Protein AF-A0A7X7QTK2-F1 (afdb_monomer_lite)

Sequence (124 aa):
MRRYYLALSYVLIGVVALTVMVDYSGKPTSRRFYSFQPSQARTDPESCLAVGEKLALTSSGNYGLQLVPGISDAFSERIIESRHQIRKEALQLEPHSRHHALEVVHGIGPKKSLQLFESIDPAR

Foldseek 3Di:
DDDPPPPPDPPPPDCPDDDDPDPPPDDPPPPPPPPPPPPPPLCDLVNCVVVQHADELVSDDLVSLCVQPPQDSVNSVLSNVCLVQLQVVLVVDDVVCSLVSSVVRPPCDPVNSVSNVSRHDSND

Structure (mmCIF, N/CA/C/O backbone):
data_AF-A0A7X7QTK2-F1
#
_entry.id   AF-A0A7X7QTK2-F1
#
loop_
_atom_site.group_PDB
_atom_site.id
_atom_site.type_symbol
_atom_site.label_atom_id
_atom_site.label_alt_id
_atom_site.label_comp_id
_atom_site.label_asym_id
_atom_site.label_entity_id
_atom_site.label_seq_id
_atom_site.pdbx_PDB_ins_code
_atom_site.Cartn_x
_atom_site.Cartn_y
_atom_site.Cartn_z
_atom_site.occupancy
_atom_site.B_iso_or_equiv
_atom_site.auth_seq_id
_atom_site.auth_comp_id
_atom_site.auth_asym_id
_atom_site.auth_atom_id
_atom_site.pdbx_PDB_model_num
ATOM 1 N N . MET A 1 1 ? -1.615 83.342 -33.152 1.00 43.69 1 MET A N 1
ATOM 2 C CA . MET A 1 1 ? -1.907 82.740 -34.472 1.00 43.69 1 MET A CA 1
ATOM 3 C C . MET A 1 1 ? -1.332 81.330 -34.512 1.00 43.69 1 MET A C 1
ATOM 5 O O . MET A 1 1 ? -0.128 81.195 -34.407 1.00 43.69 1 MET A O 1
ATOM 9 N N . ARG A 1 2 ? -2.216 80.331 -34.655 1.00 44.78 2 ARG A N 1
ATOM 10 C CA . ARG A 1 2 ? -1.999 78.988 -35.238 1.00 44.78 2 ARG A CA 1
ATOM 11 C C . ARG A 1 2 ? -0.885 78.113 -34.628 1.00 44.78 2 ARG A C 1
ATOM 13 O O . ARG A 1 2 ? 0.288 78.285 -34.897 1.00 44.78 2 ARG A O 1
ATOM 20 N N . ARG A 1 3 ? -1.257 77.181 -33.744 1.00 50.16 3 ARG A N 1
ATOM 21 C CA . ARG A 1 3 ? -1.657 75.798 -34.103 1.00 50.16 3 ARG A CA 1
ATOM 22 C C . ARG A 1 3 ? -0.474 74.959 -34.612 1.00 50.16 3 ARG A C 1
ATOM 24 O O . ARG A 1 3 ? -0.405 74.653 -35.792 1.00 50.16 3 ARG A O 1
ATOM 31 N N . TYR A 1 4 ? 0.367 74.498 -33.690 1.00 47.22 4 TYR A N 1
ATOM 32 C CA . TYR A 1 4 ? 1.185 73.296 -33.888 1.00 47.22 4 TYR A CA 1
ATOM 33 C C . TYR A 1 4 ? 0.672 72.178 -32.967 1.00 47.22 4 TYR A C 1
ATOM 35 O O . TYR A 1 4 ? 1.393 71.593 -32.171 1.00 47.22 4 TYR A O 1
ATOM 43 N N . TYR A 1 5 ? -0.631 71.898 -33.087 1.00 52.00 5 TYR A N 1
ATOM 44 C CA . TYR A 1 5 ? -1.326 70.722 -32.543 1.00 52.00 5 TYR A CA 1
ATOM 45 C C . TYR A 1 5 ? -1.060 69.477 -33.413 1.00 52.00 5 TYR A C 1
ATOM 47 O O . TYR A 1 5 ? -1.981 68.765 -33.793 1.00 52.00 5 TYR A O 1
ATOM 55 N N . LEU A 1 6 ? 0.192 69.238 -33.800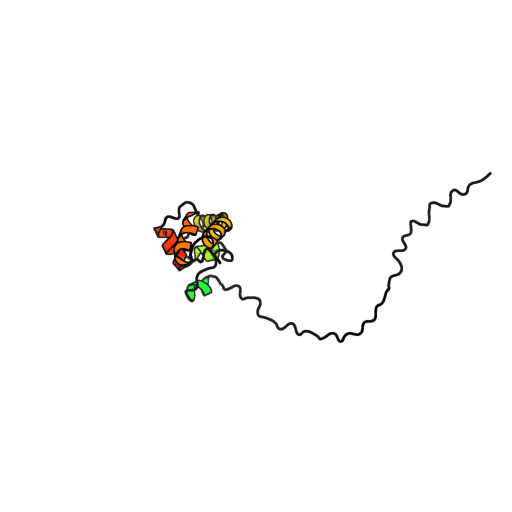 1.00 50.81 6 LEU A N 1
ATOM 56 C CA . LEU A 1 6 ? 0.565 68.119 -34.678 1.00 50.81 6 LEU A CA 1
ATOM 57 C C . LEU A 1 6 ? 1.816 67.379 -34.182 1.00 50.81 6 LEU A C 1
ATOM 59 O O . LEU A 1 6 ? 2.479 66.695 -34.947 1.00 50.81 6 LEU A O 1
ATOM 63 N N . ALA A 1 7 ? 2.141 67.499 -32.893 1.00 47.41 7 ALA A N 1
ATOM 64 C CA . ALA A 1 7 ? 3.260 66.779 -32.279 1.00 47.41 7 ALA A CA 1
ATOM 65 C C . ALA A 1 7 ? 2.846 65.469 -31.576 1.00 47.41 7 ALA A C 1
ATOM 67 O O . ALA A 1 7 ? 3.700 64.781 -31.030 1.00 47.41 7 ALA A O 1
ATOM 68 N N . LEU A 1 8 ? 1.555 65.111 -31.565 1.00 47.97 8 LEU A N 1
ATOM 69 C CA . LEU A 1 8 ? 1.041 64.017 -30.725 1.00 47.97 8 LEU A CA 1
ATOM 70 C C . LEU A 1 8 ? 0.550 62.772 -31.474 1.00 47.97 8 LEU A C 1
ATOM 72 O O . LEU A 1 8 ? 0.164 61.807 -30.825 1.00 47.97 8 LEU A O 1
ATOM 76 N N . SER A 1 9 ? 0.574 62.740 -32.808 1.00 47.75 9 SER A N 1
ATOM 77 C CA . SER A 1 9 ? -0.092 61.662 -33.557 1.00 47.75 9 SER A CA 1
ATOM 78 C C . SER A 1 9 ? 0.820 60.651 -34.262 1.00 47.75 9 SER A C 1
ATOM 80 O O . SER A 1 9 ? 0.287 59.750 -34.895 1.00 47.75 9 SER A O 1
ATOM 82 N N . TYR A 1 10 ? 2.156 60.734 -34.162 1.00 47.84 10 TYR A N 1
ATOM 83 C CA . TYR A 1 10 ? 3.028 59.887 -35.006 1.00 47.84 10 TYR A CA 1
ATOM 84 C C . TYR A 1 10 ? 4.210 59.172 -34.342 1.00 47.84 10 TYR A C 1
ATOM 86 O O . TYR A 1 10 ? 4.916 58.448 -35.033 1.00 47.84 10 TYR A O 1
ATOM 94 N N . VAL A 1 11 ? 4.421 59.274 -33.027 1.00 45.25 11 VAL A N 1
ATOM 95 C CA . VAL A 1 11 ? 5.508 58.509 -32.356 1.00 45.25 11 VAL A CA 1
ATOM 96 C C . VAL A 1 11 ? 4.970 57.286 -31.592 1.00 45.25 11 VAL A C 1
ATOM 98 O O . VAL A 1 11 ? 5.707 56.556 -30.944 1.00 45.25 11 VAL A O 1
ATOM 101 N N . LEU A 1 12 ? 3.666 57.018 -31.722 1.00 44.88 12 LEU A N 1
ATOM 102 C CA . LEU A 1 12 ? 2.987 55.801 -31.253 1.00 44.88 12 LEU A CA 1
ATOM 103 C C . LEU A 1 12 ? 2.891 54.708 -32.335 1.00 44.88 12 LEU A C 1
ATOM 105 O O . LEU A 1 12 ? 2.206 53.707 -32.155 1.00 44.88 12 LEU A O 1
ATOM 109 N N . ILE A 1 13 ? 3.608 54.886 -33.445 1.00 47.06 13 ILE A N 1
ATOM 110 C CA . ILE A 1 13 ? 4.025 53.808 -34.342 1.00 47.06 13 ILE A CA 1
ATOM 111 C C . ILE A 1 13 ? 5.460 53.514 -33.892 1.00 47.06 13 ILE A C 1
ATOM 113 O O . ILE A 1 13 ? 6.426 54.076 -34.387 1.00 47.06 13 ILE A O 1
ATOM 117 N N . GLY A 1 14 ? 5.640 52.787 -32.794 1.00 43.19 14 GLY A N 1
ATOM 118 C CA . GLY A 1 14 ? 5.542 51.342 -32.931 1.00 43.19 14 GLY A CA 1
ATOM 119 C C . GLY A 1 14 ? 6.637 50.843 -33.874 1.00 43.19 14 GLY A C 1
ATOM 120 O O . GLY A 1 14 ? 6.363 50.032 -34.753 1.00 43.19 14 GLY A O 1
ATOM 121 N N . VAL A 1 15 ? 7.862 51.365 -33.716 1.00 45.03 15 VAL A N 1
ATOM 122 C CA . VAL A 1 15 ? 9.115 50.796 -34.230 1.00 45.03 15 VAL A CA 1
ATOM 123 C C . VAL A 1 15 ? 9.331 49.455 -33.515 1.00 45.03 15 VAL A C 1
ATOM 125 O O . VAL A 1 15 ? 10.171 49.280 -32.646 1.00 45.03 15 VAL A O 1
ATOM 128 N N . VAL A 1 16 ? 8.457 48.519 -33.873 1.00 47.25 16 VAL A N 1
ATOM 129 C CA . VAL A 1 16 ? 8.545 47.061 -33.750 1.00 47.25 16 VAL A CA 1
ATOM 130 C C . VAL A 1 16 ? 9.282 46.516 -34.992 1.00 47.25 16 VAL A C 1
ATOM 132 O O . VAL A 1 16 ? 9.304 45.323 -35.269 1.00 47.25 16 VAL A O 1
ATOM 135 N N . ALA A 1 17 ? 9.905 47.407 -35.765 1.00 46.78 17 ALA A N 1
ATOM 136 C CA . ALA A 1 17 ? 10.696 47.103 -36.939 1.00 46.78 17 ALA A CA 1
ATOM 137 C C . ALA A 1 17 ? 12.180 47.335 -36.626 1.00 46.78 17 ALA A C 1
ATOM 139 O O . ALA A 1 17 ? 12.545 48.394 -36.124 1.00 46.78 17 ALA A O 1
ATOM 140 N N . LEU A 1 18 ? 12.992 46.346 -36.996 1.00 44.81 18 LEU A N 1
ATOM 141 C CA . LEU A 1 18 ? 14.422 46.125 -36.760 1.00 44.81 18 LEU A CA 1
ATOM 142 C C . LEU A 1 18 ? 14.702 45.469 -35.406 1.00 44.81 18 LEU A C 1
ATOM 144 O O . LEU A 1 18 ? 15.081 46.115 -34.441 1.00 44.81 18 LEU A O 1
ATOM 148 N N . THR A 1 19 ? 14.471 44.167 -35.236 1.00 45.75 19 THR A N 1
ATOM 149 C CA . THR A 1 19 ? 14.892 43.064 -36.120 1.00 45.75 19 THR A CA 1
ATOM 150 C C . THR A 1 19 ? 16.396 43.118 -36.419 1.00 45.75 19 THR A C 1
ATOM 152 O O . THR A 1 19 ? 16.883 44.039 -37.065 1.00 45.75 19 THR A O 1
ATOM 155 N N . VAL A 1 20 ? 17.075 42.026 -36.049 1.00 44.56 20 VAL A N 1
ATOM 156 C CA . VAL A 1 20 ? 18.371 41.572 -36.584 1.00 44.56 20 VAL A CA 1
ATOM 157 C C . VAL A 1 20 ? 19.630 42.180 -35.936 1.00 44.56 20 VAL A C 1
ATOM 159 O O . VAL A 1 20 ? 20.451 42.800 -36.601 1.00 44.56 20 VAL A O 1
ATOM 162 N N . MET A 1 21 ? 19.879 41.869 -34.657 1.00 37.75 21 MET A N 1
ATOM 163 C CA . MET A 1 21 ? 21.253 41.517 -34.263 1.00 37.75 21 MET A CA 1
ATOM 164 C C . MET A 1 21 ? 21.460 40.040 -34.604 1.00 37.75 21 MET A C 1
ATOM 166 O O . MET A 1 21 ? 21.058 39.139 -33.871 1.00 37.75 21 MET A O 1
ATOM 170 N N . VAL A 1 22 ? 22.017 39.814 -35.790 1.00 46.00 22 VAL A N 1
ATOM 171 C CA . VAL A 1 22 ? 22.568 38.530 -36.216 1.00 46.00 22 VAL A CA 1
ATOM 172 C C . VAL A 1 22 ? 23.952 38.413 -35.596 1.00 46.00 22 VAL A C 1
ATOM 174 O O . VAL A 1 22 ? 24.895 39.064 -36.037 1.00 46.00 22 VAL A O 1
ATOM 177 N N . ASP A 1 23 ? 24.054 37.587 -34.561 1.00 38.62 23 ASP A N 1
ATOM 178 C CA . ASP A 1 23 ? 25.330 37.094 -34.058 1.00 38.62 23 ASP A CA 1
ATOM 179 C C . ASP A 1 23 ? 25.601 35.746 -34.744 1.00 38.62 23 ASP A C 1
ATOM 181 O O . ASP A 1 23 ? 25.033 34.704 -34.406 1.00 38.62 23 ASP A O 1
ATOM 185 N N . TYR A 1 24 ? 26.402 35.795 -35.811 1.00 48.56 24 TYR A N 1
ATOM 186 C CA . TYR A 1 24 ? 26.855 34.637 -36.583 1.00 48.56 24 TYR A CA 1
ATOM 187 C C . TYR A 1 24 ? 27.948 33.901 -35.789 1.00 48.56 24 TYR A C 1
ATOM 189 O O . TYR A 1 24 ? 29.123 33.904 -36.149 1.00 48.56 24 TYR A O 1
ATOM 197 N N . SER A 1 25 ? 27.579 33.248 -34.685 1.00 37.50 25 SER A N 1
ATOM 198 C CA . SER A 1 25 ? 28.492 32.330 -34.000 1.00 37.50 25 SER A CA 1
ATOM 199 C C . SER A 1 25 ? 28.366 30.944 -34.626 1.00 37.50 25 SER A C 1
ATOM 201 O O . SER A 1 25 ? 27.542 30.116 -34.233 1.00 37.50 25 SER A O 1
ATOM 203 N N . GLY A 1 26 ? 29.181 30.714 -35.656 1.00 47.66 26 GLY A N 1
ATOM 204 C CA . GLY A 1 26 ? 29.366 29.415 -36.283 1.00 47.66 26 GLY A CA 1
ATOM 205 C C . GLY A 1 26 ? 29.849 28.377 -35.273 1.00 47.66 26 GLY A C 1
ATOM 206 O O . GLY A 1 26 ? 31.042 28.255 -35.005 1.00 47.66 26 GLY A O 1
ATOM 207 N N . LYS A 1 27 ? 28.918 27.587 -34.739 1.00 43.44 27 LYS A N 1
ATOM 208 C CA . LYS A 1 27 ? 29.225 26.329 -34.060 1.00 43.44 27 LYS A CA 1
ATOM 209 C C . LYS A 1 27 ? 28.584 25.198 -34.854 1.00 43.44 27 LYS A C 1
ATOM 211 O O . LYS A 1 27 ? 27.391 25.288 -35.149 1.00 43.44 27 LYS A O 1
ATOM 216 N N . PRO A 1 28 ? 29.340 24.144 -35.215 1.00 44.47 28 PRO A N 1
ATOM 217 C CA . PRO A 1 28 ? 28.764 22.994 -35.882 1.00 44.47 28 PRO A CA 1
ATOM 218 C C . PRO A 1 28 ? 27.682 22.434 -34.967 1.00 44.47 28 PRO A C 1
ATOM 220 O O . PRO A 1 28 ? 27.941 22.033 -33.830 1.00 44.47 28 PRO A O 1
ATOM 223 N N . THR A 1 29 ? 26.447 22.469 -35.456 1.00 48.62 29 THR A N 1
ATOM 224 C CA . THR A 1 29 ? 25.313 21.811 -34.831 1.00 48.62 29 THR A CA 1
ATOM 225 C C . THR A 1 29 ? 25.606 20.321 -34.900 1.00 48.62 29 THR A C 1
ATOM 227 O O . THR A 1 29 ? 25.263 19.647 -35.869 1.00 48.62 29 THR A O 1
ATOM 230 N N . SER A 1 30 ? 26.305 19.805 -33.887 1.00 45.12 30 SER A N 1
ATOM 231 C CA . SER A 1 30 ? 26.305 18.385 -33.578 1.00 45.12 30 SER A CA 1
ATOM 232 C C . SER A 1 30 ? 24.838 18.007 -33.479 1.00 45.12 30 SER A C 1
ATOM 234 O O . SER A 1 30 ? 24.171 18.338 -32.497 1.00 45.12 30 SER A O 1
ATOM 236 N N . ARG A 1 31 ? 24.320 17.373 -34.537 1.00 47.50 31 ARG A N 1
ATOM 237 C CA . ARG A 1 31 ? 23.109 16.570 -34.475 1.00 47.50 31 ARG A CA 1
ATOM 238 C C . ARG A 1 31 ? 23.387 15.556 -33.377 1.00 47.50 31 ARG A C 1
ATOM 240 O O . ARG A 1 31 ? 23.965 14.502 -33.623 1.00 47.50 31 ARG A O 1
ATOM 247 N N . ARG A 1 32 ? 23.022 15.906 -32.142 1.00 49.44 32 ARG A N 1
ATOM 248 C CA . ARG A 1 32 ? 22.726 14.914 -31.127 1.00 49.44 32 ARG A CA 1
ATOM 249 C C . ARG A 1 32 ? 21.621 14.101 -31.765 1.00 49.44 32 ARG A C 1
ATOM 251 O O . ARG A 1 32 ? 20.479 14.545 -31.849 1.00 49.44 32 ARG A O 1
ATOM 258 N N . PHE A 1 33 ? 22.003 12.946 -32.296 1.00 50.00 33 PHE A N 1
ATOM 259 C CA . PHE A 1 33 ? 21.120 11.807 -32.316 1.00 50.00 33 PHE A CA 1
ATOM 260 C C . PHE A 1 33 ? 20.524 11.784 -30.916 1.00 50.00 33 PHE A C 1
ATOM 262 O O . PHE A 1 33 ? 21.232 11.538 -29.938 1.00 50.00 33 PHE A O 1
ATOM 269 N N . TYR A 1 34 ? 19.259 12.179 -30.805 1.00 44.41 34 TYR A N 1
ATOM 270 C CA . TYR A 1 34 ? 18.460 11.745 -29.686 1.00 44.41 34 TYR A CA 1
ATOM 271 C C . TYR A 1 34 ? 18.483 10.232 -29.831 1.00 44.41 34 TYR A C 1
ATOM 273 O O . TYR A 1 34 ? 17.774 9.663 -30.660 1.00 44.41 34 TYR A O 1
ATOM 281 N N . SER A 1 35 ? 19.410 9.591 -29.119 1.00 43.81 35 SER A N 1
ATOM 282 C CA . SER A 1 35 ? 19.247 8.197 -28.789 1.00 43.81 35 SER A CA 1
ATOM 283 C C . SER A 1 35 ? 17.847 8.125 -28.213 1.00 43.81 35 SER A C 1
ATOM 285 O O . SER A 1 35 ? 17.487 8.878 -27.304 1.00 43.81 35 SER A O 1
ATOM 287 N N . PHE A 1 36 ? 17.028 7.285 -28.827 1.00 47.50 36 PHE A N 1
ATOM 288 C CA . PHE A 1 36 ? 15.798 6.820 -28.235 1.00 47.50 36 PHE A CA 1
ATOM 289 C C . PHE A 1 36 ? 16.238 6.079 -26.966 1.00 47.50 36 PHE A C 1
ATOM 291 O O . PHE A 1 36 ? 16.465 4.874 -26.976 1.00 47.50 36 PHE A O 1
ATOM 298 N N . GLN A 1 37 ? 16.520 6.820 -25.890 1.00 42.62 37 GLN A N 1
ATOM 299 C CA . GLN A 1 37 ? 16.535 6.244 -24.563 1.00 42.62 37 GLN A CA 1
ATOM 300 C C . GLN A 1 37 ? 15.121 5.705 -24.417 1.00 42.62 37 GLN A C 1
ATOM 302 O O . GLN A 1 37 ? 14.192 6.502 -24.587 1.00 42.62 37 GLN A O 1
ATOM 307 N N . PRO A 1 38 ? 14.926 4.390 -24.214 1.00 42.59 38 PRO A N 1
ATOM 308 C CA . PRO A 1 38 ? 13.603 3.884 -23.915 1.00 42.59 38 PRO A CA 1
ATOM 309 C C . PRO A 1 38 ? 13.106 4.740 -22.759 1.00 42.59 38 PRO A C 1
ATOM 311 O O . PRO A 1 38 ? 13.719 4.770 -21.690 1.00 42.59 38 PRO A O 1
ATOM 314 N N . SER A 1 39 ? 12.081 5.542 -23.049 1.00 44.00 39 SER A N 1
ATOM 315 C CA . SER A 1 39 ? 11.332 6.303 -22.065 1.00 44.00 39 SER A CA 1
ATOM 316 C C . SER A 1 39 ? 11.143 5.361 -20.898 1.00 44.00 39 SER A C 1
ATOM 318 O O . SER A 1 39 ? 10.582 4.289 -21.135 1.00 44.00 39 SER A O 1
ATOM 320 N N . GLN A 1 40 ? 11.719 5.711 -19.738 1.00 43.53 40 GLN A N 1
ATOM 321 C CA . GLN A 1 40 ? 11.643 4.961 -18.484 1.00 43.53 40 GLN A CA 1
ATOM 322 C C . GLN A 1 40 ? 10.407 4.082 -18.526 1.00 43.53 40 GLN A C 1
ATOM 324 O O . GLN A 1 40 ? 9.300 4.629 -18.544 1.00 43.53 40 GLN A O 1
ATOM 329 N N . ALA A 1 41 ? 10.598 2.771 -18.707 1.00 44.53 41 ALA A N 1
ATOM 330 C CA . ALA A 1 41 ? 9.483 1.851 -18.790 1.00 44.53 41 ALA A CA 1
ATOM 331 C C . ALA A 1 41 ? 8.608 2.181 -17.584 1.00 44.53 41 ALA A C 1
ATOM 333 O O . ALA A 1 41 ? 9.074 2.094 -16.449 1.00 44.53 41 ALA A O 1
ATOM 334 N N . ARG A 1 42 ? 7.392 2.690 -17.824 1.00 48.88 42 ARG A N 1
ATOM 335 C CA . ARG A 1 42 ? 6.360 2.683 -16.796 1.00 48.88 42 ARG A CA 1
ATOM 336 C C . ARG A 1 42 ? 6.209 1.206 -16.509 1.00 48.88 42 ARG A C 1
ATOM 338 O O . ARG A 1 42 ? 5.599 0.512 -17.315 1.00 48.88 42 ARG A O 1
ATOM 345 N N . THR A 1 43 ? 6.912 0.721 -15.493 1.00 62.03 43 THR A N 1
ATOM 346 C CA . THR A 1 43 ? 6.906 -0.689 -15.159 1.00 62.03 43 THR A CA 1
ATOM 347 C C . THR A 1 43 ? 5.464 -0.991 -14.836 1.00 62.03 43 THR A C 1
ATOM 349 O O . THR A 1 43 ? 4.887 -0.397 -13.922 1.00 62.03 43 THR A O 1
ATOM 352 N N . ASP A 1 44 ? 4.851 -1.773 -15.713 1.00 78.50 44 ASP A N 1
ATOM 353 C CA . ASP A 1 44 ? 3.458 -2.124 -15.580 1.00 78.50 44 ASP A CA 1
ATOM 354 C C . ASP A 1 44 ? 3.277 -2.784 -14.200 1.00 78.50 44 ASP A C 1
ATOM 356 O O . ASP A 1 44 ? 4.102 -3.624 -13.819 1.00 78.50 44 ASP A O 1
ATOM 360 N N . PRO A 1 45 ? 2.288 -2.358 -13.396 1.00 76.31 45 PRO A N 1
ATOM 361 C CA . PRO A 1 45 ? 2.176 -2.809 -12.016 1.00 76.31 45 PRO A CA 1
ATOM 362 C C . PRO A 1 45 ? 1.968 -4.327 -11.909 1.00 76.31 45 PRO A C 1
ATOM 364 O O . PRO A 1 45 ? 2.415 -4.921 -10.929 1.00 76.31 45 PRO A O 1
ATOM 367 N N . GLU A 1 46 ? 1.383 -4.977 -12.922 1.00 79.62 46 GLU A N 1
ATOM 368 C CA . GLU A 1 46 ? 1.287 -6.440 -12.971 1.00 79.62 46 GLU A CA 1
ATOM 369 C C . GLU A 1 46 ? 2.666 -7.062 -13.170 1.00 79.62 46 GLU A C 1
ATOM 371 O O . GLU A 1 46 ? 3.025 -8.016 -12.482 1.00 79.62 46 GLU A O 1
ATOM 376 N N . SER A 1 47 ? 3.473 -6.479 -14.060 1.00 78.25 47 SER A N 1
ATOM 377 C CA . SER A 1 47 ? 4.844 -6.929 -14.314 1.00 78.25 47 SER A CA 1
ATOM 378 C C . SER A 1 47 ? 5.732 -6.799 -13.072 1.00 78.25 47 SER A C 1
ATOM 380 O O . SER A 1 47 ? 6.500 -7.716 -12.796 1.00 78.25 47 SER A O 1
ATOM 382 N N . CYS A 1 48 ? 5.608 -5.711 -12.297 1.00 79.00 48 CYS A N 1
ATOM 383 C CA . CYS A 1 48 ? 6.323 -5.539 -11.022 1.00 79.00 48 CYS A CA 1
ATOM 384 C C . CYS A 1 48 ? 5.974 -6.640 -10.018 1.00 79.00 48 CYS A C 1
ATOM 386 O O . CYS A 1 48 ? 6.867 -7.287 -9.471 1.00 79.00 48 CYS A O 1
ATOM 388 N N . LEU A 1 49 ? 4.678 -6.877 -9.806 1.00 78.94 49 LEU A N 1
ATOM 389 C CA . LEU A 1 49 ? 4.220 -7.900 -8.871 1.00 78.94 49 LEU A CA 1
ATOM 390 C C . LEU A 1 49 ? 4.607 -9.311 -9.339 1.00 78.94 49 LEU A C 1
ATOM 392 O O . LEU A 1 49 ? 5.007 -10.136 -8.521 1.00 78.94 49 LEU A O 1
ATOM 396 N N . ALA A 1 50 ? 4.561 -9.582 -10.648 1.00 78.44 50 ALA A N 1
ATOM 397 C CA . ALA A 1 50 ? 4.913 -10.879 -11.226 1.00 78.44 50 ALA A CA 1
ATOM 398 C C . ALA A 1 50 ? 6.393 -11.250 -11.036 1.00 78.44 50 ALA A C 1
ATOM 400 O O . ALA A 1 50 ? 6.714 -12.428 -10.885 1.00 78.44 50 ALA A O 1
ATOM 401 N N . VAL A 1 51 ? 7.295 -10.261 -11.013 1.00 82.50 51 VAL A N 1
ATOM 402 C CA . VAL A 1 51 ? 8.727 -10.478 -10.726 1.00 82.50 51 VAL A CA 1
ATOM 403 C C . VAL A 1 51 ? 9.061 -10.400 -9.230 1.00 82.50 51 VAL A C 1
ATOM 405 O O . VAL A 1 51 ? 10.229 -10.514 -8.860 1.00 82.50 51 VAL A O 1
ATOM 408 N N . GLY A 1 52 ? 8.057 -10.215 -8.366 1.00 79.81 52 GLY A N 1
ATOM 409 C CA . GLY A 1 52 ? 8.236 -10.070 -6.921 1.00 79.81 52 GLY A CA 1
ATOM 410 C C . GLY A 1 52 ? 8.836 -8.726 -6.496 1.00 79.81 52 GLY A C 1
ATOM 411 O O . GLY A 1 52 ? 9.337 -8.610 -5.376 1.00 79.81 52 GLY A O 1
ATOM 412 N N . GLU A 1 53 ? 8.816 -7.708 -7.364 1.00 85.56 53 GLU A N 1
ATOM 413 C CA . GLU A 1 53 ? 9.203 -6.348 -6.987 1.00 85.56 53 GLU A CA 1
ATOM 414 C C . GLU A 1 53 ? 8.045 -5.656 -6.256 1.00 85.56 53 GLU A C 1
ATOM 416 O O . GLU A 1 53 ? 6.877 -5.765 -6.633 1.00 85.56 53 GLU A O 1
ATOM 421 N N . LYS A 1 54 ? 8.380 -4.889 -5.215 1.00 88.75 54 LYS A N 1
ATOM 422 C CA . LYS A 1 54 ? 7.405 -4.060 -4.508 1.00 88.75 54 LYS A CA 1
ATOM 423 C C . LYS A 1 54 ? 6.935 -2.906 -5.385 1.00 88.75 54 LYS A C 1
ATOM 425 O O . LYS A 1 54 ? 7.740 -2.171 -5.957 1.00 88.75 54 LYS A O 1
ATOM 430 N N . LEU A 1 55 ? 5.628 -2.688 -5.401 1.00 88.12 55 LEU A N 1
ATOM 431 C CA . LEU A 1 55 ? 5.006 -1.524 -6.006 1.00 88.12 55 LEU A CA 1
ATOM 432 C C . LEU A 1 55 ? 5.412 -0.258 -5.255 1.00 88.12 55 LEU A C 1
ATOM 434 O O . LEU A 1 55 ? 5.188 -0.129 -4.052 1.00 88.12 55 LEU A O 1
ATOM 438 N N . ALA A 1 56 ? 5.980 0.701 -5.977 1.00 88.19 56 ALA A N 1
ATOM 439 C CA . ALA A 1 56 ? 6.257 2.026 -5.442 1.00 88.19 56 ALA A CA 1
ATOM 440 C C . ALA A 1 56 ? 4.934 2.767 -5.206 1.00 88.19 56 ALA A C 1
ATOM 442 O O . ALA A 1 56 ? 4.166 3.012 -6.145 1.00 88.19 56 ALA A O 1
ATOM 443 N N . LEU A 1 57 ? 4.652 3.128 -3.957 1.00 88.12 57 LEU A N 1
ATOM 444 C CA . LEU A 1 57 ? 3.423 3.811 -3.578 1.00 88.12 57 LEU A CA 1
ATOM 445 C C . LEU A 1 57 ? 3.283 5.166 -4.287 1.00 88.12 57 LEU A C 1
ATOM 447 O O . LEU A 1 57 ? 2.167 5.574 -4.618 1.00 88.12 57 LEU A O 1
ATOM 451 N N . THR A 1 58 ? 4.389 5.874 -4.549 1.00 85.25 58 THR A N 1
ATOM 452 C CA . THR A 1 58 ? 4.299 7.202 -5.175 1.00 85.25 58 THR A CA 1
ATOM 453 C C . THR A 1 58 ? 3.911 7.173 -6.647 1.00 85.25 58 THR A C 1
ATOM 455 O O . THR A 1 58 ? 3.275 8.125 -7.109 1.00 85.25 58 THR A O 1
ATOM 458 N N . SER A 1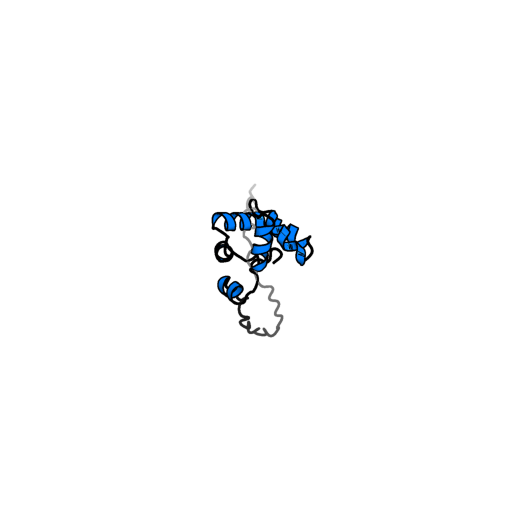 59 ? 4.239 6.101 -7.369 1.00 81.94 59 SER A N 1
ATOM 459 C CA . SER A 1 59 ? 3.934 5.944 -8.795 1.00 81.94 59 SER A CA 1
ATOM 460 C C . SER A 1 59 ? 2.720 5.054 -9.063 1.00 81.94 59 SER A C 1
ATOM 462 O O . SER A 1 59 ? 2.124 5.153 -10.136 1.00 81.94 59 SER A O 1
ATOM 464 N N . SER A 1 60 ? 2.312 4.228 -8.098 1.00 85.69 60 SER A N 1
ATOM 465 C CA . SER A 1 60 ? 1.177 3.315 -8.252 1.00 85.69 60 SER A CA 1
ATOM 466 C C . SER A 1 60 ? -0.152 4.068 -8.266 1.00 85.69 60 SER A C 1
ATOM 468 O O . SER A 1 60 ? -0.439 4.874 -7.383 1.00 85.69 60 SER A O 1
ATOM 470 N N . GLY A 1 61 ? -0.980 3.828 -9.282 1.00 86.69 61 GLY A N 1
ATOM 471 C CA . GLY A 1 61 ? -2.368 4.304 -9.324 1.00 86.69 61 GLY A CA 1
ATOM 472 C C . GLY A 1 61 ? -3.320 3.380 -8.560 1.00 86.69 61 GLY A C 1
ATOM 473 O O . GLY A 1 61 ? -2.897 2.353 -8.031 1.00 86.69 61 GLY A O 1
ATOM 474 N N . ASN A 1 62 ? -4.617 3.711 -8.554 1.00 89.75 62 ASN A N 1
ATOM 475 C CA . ASN A 1 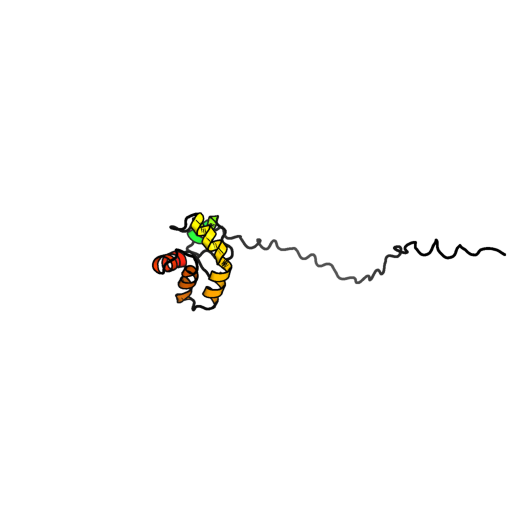62 ? -5.650 2.874 -7.922 1.00 89.75 62 ASN A CA 1
ATOM 476 C C . ASN A 1 62 ? -5.605 1.439 -8.456 1.00 89.75 62 ASN A C 1
ATOM 478 O O . ASN A 1 62 ? -5.560 0.502 -7.669 1.00 89.75 62 ASN A O 1
ATOM 482 N N . TYR A 1 63 ? -5.492 1.295 -9.780 1.00 87.75 63 TYR A N 1
ATOM 483 C CA . TYR A 1 63 ? -5.364 -0.001 -10.443 1.00 87.75 63 TYR A CA 1
ATOM 484 C C . TYR A 1 63 ? -4.234 -0.856 -9.857 1.00 87.75 63 TYR A C 1
ATOM 486 O O . TYR A 1 63 ? -4.468 -1.976 -9.425 1.00 87.75 63 TYR A O 1
ATOM 494 N N . GLY A 1 64 ? -3.019 -0.306 -9.763 1.00 87.19 64 GLY A N 1
ATOM 495 C CA . GLY A 1 64 ? -1.865 -1.051 -9.255 1.00 87.19 64 GLY A CA 1
ATOM 496 C C . GLY A 1 64 ? -2.035 -1.498 -7.803 1.00 87.19 64 GLY A C 1
ATOM 497 O O . GLY A 1 64 ? -1.641 -2.601 -7.448 1.00 87.19 64 GLY A O 1
ATOM 498 N N . LEU A 1 65 ? -2.673 -0.673 -6.969 1.00 90.06 65 LEU A N 1
ATOM 499 C CA . LEU A 1 65 ? -2.957 -1.032 -5.579 1.00 90.06 65 LEU A CA 1
ATOM 500 C C . LEU A 1 65 ? -4.037 -2.115 -5.466 1.00 90.06 65 LEU A C 1
ATOM 502 O O . LEU A 1 65 ? -3.934 -2.968 -4.593 1.00 90.06 65 LEU A O 1
ATOM 506 N N . GLN A 1 66 ? -5.041 -2.115 -6.343 1.00 90.94 66 GLN A N 1
ATOM 507 C CA . GLN A 1 66 ? -6.100 -3.134 -6.368 1.00 90.94 66 GLN A CA 1
ATOM 508 C C . GLN A 1 66 ? -5.585 -4.523 -6.774 1.00 90.94 66 GLN A C 1
ATOM 510 O O . GLN A 1 66 ? -6.189 -5.528 -6.410 1.00 90.94 66 GLN A O 1
ATOM 515 N N . LEU A 1 67 ? -4.447 -4.597 -7.475 1.00 89.19 67 LEU A N 1
ATOM 516 C CA . LEU A 1 67 ? -3.781 -5.869 -7.775 1.00 89.19 67 LEU A CA 1
ATOM 517 C C . LEU A 1 67 ? -3.210 -6.548 -6.520 1.00 89.19 67 LEU A C 1
ATOM 519 O O . LEU A 1 67 ? -2.952 -7.751 -6.536 1.00 89.19 67 LEU A O 1
ATOM 523 N N . VAL A 1 68 ? -3.007 -5.802 -5.429 1.00 88.94 68 VAL A N 1
ATOM 524 C CA . VAL A 1 68 ? -2.502 -6.355 -4.170 1.00 88.94 68 VAL A CA 1
ATOM 525 C C . VAL A 1 68 ? -3.644 -7.057 -3.422 1.00 88.94 68 VAL A C 1
ATOM 527 O O . VAL A 1 68 ? -4.652 -6.420 -3.091 1.00 88.94 68 VAL A O 1
ATOM 530 N N . PRO A 1 69 ? -3.499 -8.351 -3.078 1.00 86.56 69 PRO A N 1
ATOM 531 C CA . PRO A 1 69 ? -4.532 -9.088 -2.360 1.00 86.56 69 PRO A CA 1
ATOM 532 C C . PRO A 1 69 ? -4.945 -8.401 -1.050 1.00 86.56 69 PRO A C 1
ATOM 534 O O . PRO A 1 69 ? -4.119 -8.103 -0.189 1.00 86.56 69 PRO A O 1
ATOM 537 N N . GLY A 1 70 ? -6.249 -8.170 -0.872 1.00 85.25 70 GLY A N 1
ATOM 538 C CA . GLY A 1 70 ? -6.801 -7.559 0.345 1.00 85.25 70 GLY A CA 1
ATOM 539 C C . GLY A 1 70 ? -6.896 -6.025 0.331 1.00 85.25 70 GLY A C 1
ATOM 540 O O . GLY A 1 70 ? -7.297 -5.428 1.345 1.00 85.25 70 GLY A O 1
ATOM 541 N N . ILE A 1 71 ? -6.578 -5.386 -0.799 1.00 90.31 71 ILE A N 1
ATOM 542 C CA . ILE A 1 71 ? -6.922 -3.989 -1.080 1.00 90.31 71 ILE A CA 1
ATOM 543 C C . ILE A 1 71 ? -8.199 -3.957 -1.925 1.00 90.31 71 ILE A C 1
ATOM 545 O O . ILE A 1 71 ? -8.225 -4.453 -3.043 1.00 90.31 71 ILE A O 1
ATOM 549 N N . SER A 1 72 ? -9.269 -3.372 -1.384 1.00 91.00 72 SER A N 1
ATOM 550 C CA . SER A 1 72 ? -10.462 -3.024 -2.164 1.00 91.00 72 SER A CA 1
ATOM 551 C C . SER A 1 72 ? -10.339 -1.616 -2.744 1.00 91.00 72 SER A C 1
ATOM 553 O O . SER A 1 72 ? -9.524 -0.830 -2.267 1.00 91.00 72 SER A O 1
ATOM 555 N N . ASP A 1 73 ? -11.194 -1.256 -3.699 1.00 90.56 73 ASP A N 1
ATOM 556 C CA . ASP A 1 73 ? -11.193 0.065 -4.349 1.00 90.56 73 ASP A CA 1
ATOM 557 C C . ASP A 1 73 ? -11.278 1.225 -3.348 1.00 90.56 73 ASP A C 1
ATOM 559 O O . ASP A 1 73 ? -10.433 2.116 -3.322 1.00 90.56 73 ASP A O 1
ATOM 563 N N . ALA A 1 74 ? -12.232 1.162 -2.416 1.00 89.88 74 ALA A N 1
ATOM 564 C CA . ALA A 1 74 ? -12.373 2.173 -1.364 1.00 89.88 74 ALA A CA 1
ATOM 565 C C . ALA A 1 74 ? -11.158 2.233 -0.417 1.00 89.88 74 ALA A C 1
ATOM 567 O O . ALA A 1 74 ? -11.003 3.171 0.367 1.00 89.88 74 ALA A O 1
ATOM 568 N N . PHE A 1 75 ? -10.336 1.187 -0.404 1.00 90.31 75 PHE A N 1
ATOM 569 C CA . PHE A 1 75 ? -9.126 1.100 0.400 1.00 90.31 75 PHE A CA 1
ATOM 570 C C . PHE A 1 75 ? -7.908 1.607 -0.378 1.00 90.31 75 PHE A C 1
ATOM 572 O O . PHE A 1 75 ? -7.072 2.294 0.205 1.00 90.31 75 PHE A O 1
ATOM 579 N N . SER A 1 76 ? -7.832 1.335 -1.687 1.00 92.25 76 SER A N 1
ATOM 580 C CA . SER A 1 76 ? -6.819 1.918 -2.565 1.00 92.25 76 SER A CA 1
ATOM 581 C C . SER A 1 76 ? -6.950 3.435 -2.585 1.00 92.25 76 SER A C 1
ATOM 583 O O . SER A 1 76 ? -5.954 4.119 -2.385 1.00 92.25 76 SER A O 1
ATOM 585 N N . GLU A 1 77 ? -8.170 3.964 -2.697 1.00 92.69 77 GLU A N 1
ATOM 586 C CA . GLU A 1 77 ? -8.419 5.410 -2.671 1.00 92.69 77 GLU A CA 1
ATOM 587 C C . GLU A 1 77 ? -7.892 6.059 -1.388 1.00 92.69 77 GLU A C 1
ATOM 589 O O . GLU A 1 77 ? -7.082 6.980 -1.458 1.00 92.69 77 GLU A O 1
ATOM 594 N N . ARG A 1 78 ? -8.229 5.505 -0.218 1.00 92.94 78 ARG A N 1
ATOM 595 C CA . ARG A 1 78 ? -7.733 5.998 1.080 1.00 92.94 78 ARG A CA 1
ATOM 596 C C . ARG A 1 78 ? -6.207 5.980 1.196 1.00 92.94 78 ARG A C 1
ATOM 598 O O . ARG A 1 78 ? -5.611 6.885 1.786 1.00 92.94 78 ARG A O 1
ATOM 605 N N . ILE A 1 79 ? -5.564 4.953 0.638 1.00 92.62 79 ILE A N 1
ATOM 606 C CA . ILE A 1 79 ? -4.101 4.854 0.579 1.00 92.62 79 ILE A CA 1
ATOM 607 C C . ILE A 1 79 ? -3.527 5.962 -0.318 1.00 92.62 79 ILE A C 1
ATOM 609 O O . ILE A 1 79 ? -2.531 6.589 0.044 1.00 92.62 79 ILE A O 1
ATOM 613 N N . ILE A 1 80 ? -4.150 6.232 -1.470 1.00 92.75 80 ILE A N 1
ATOM 614 C CA . ILE A 1 80 ? -3.722 7.303 -2.380 1.00 92.75 80 ILE A CA 1
ATOM 615 C C . ILE A 1 80 ? -3.901 8.678 -1.741 1.00 92.75 80 ILE A C 1
ATOM 617 O O . ILE A 1 80 ? -2.973 9.483 -1.797 1.00 92.75 80 ILE A O 1
ATOM 621 N N . GLU A 1 81 ? -5.040 8.931 -1.103 1.00 93.56 81 GLU A N 1
ATOM 622 C CA . GLU A 1 81 ? -5.318 10.180 -0.385 1.00 93.56 81 GLU A CA 1
ATOM 623 C C . GLU A 1 81 ? -4.262 10.455 0.695 1.00 93.56 81 GLU A C 1
ATOM 625 O O . GLU A 1 81 ? -3.779 11.577 0.837 1.00 93.56 81 GLU A O 1
ATOM 630 N N . SER A 1 82 ? -3.831 9.408 1.402 1.00 93.50 82 SER A N 1
ATOM 631 C CA . SER A 1 82 ? -2.854 9.500 2.496 1.00 93.50 82 SER A CA 1
ATOM 632 C C . SER A 1 82 ? -1.392 9.358 2.041 1.00 93.50 82 SER A C 1
ATOM 634 O O . SER A 1 82 ? -0.476 9.431 2.863 1.00 93.50 82 SER A O 1
ATOM 636 N N . ARG A 1 83 ? -1.131 9.180 0.737 1.00 92.75 83 ARG A N 1
ATOM 637 C CA . ARG A 1 83 ? 0.190 8.855 0.153 1.00 92.75 83 ARG A CA 1
ATOM 638 C C . ARG A 1 83 ? 1.314 9.770 0.619 1.00 92.75 83 ARG A C 1
ATOM 640 O O . ARG A 1 83 ? 2.414 9.310 0.921 1.00 92.75 83 ARG A O 1
ATOM 647 N N . HIS A 1 84 ? 1.054 11.074 0.661 1.00 91.88 84 HIS A N 1
ATOM 648 C CA . HIS A 1 84 ? 2.054 12.055 1.077 1.00 91.88 84 HIS A CA 1
ATOM 649 C C . HIS A 1 84 ? 2.457 11.881 2.544 1.00 91.88 84 HIS A C 1
ATOM 651 O O . HIS A 1 84 ? 3.639 12.008 2.870 1.00 91.88 84 HIS A O 1
ATOM 657 N N . GLN A 1 85 ? 1.497 11.563 3.413 1.00 93.94 85 GLN A N 1
ATOM 658 C CA . GLN A 1 85 ? 1.753 11.339 4.830 1.00 93.94 85 GLN A CA 1
ATOM 659 C C . GLN A 1 85 ? 2.485 10.014 5.056 1.00 93.94 85 GLN A C 1
ATOM 661 O O . GLN A 1 85 ? 3.513 10.009 5.728 1.00 93.94 85 GLN A O 1
ATOM 666 N N . ILE A 1 86 ? 2.040 8.939 4.399 1.00 93.25 86 ILE A N 1
ATOM 667 C CA . ILE A 1 86 ? 2.698 7.624 4.443 1.00 93.25 86 ILE A CA 1
ATOM 668 C C . ILE A 1 86 ? 4.172 7.753 4.053 1.00 93.25 86 ILE A C 1
ATOM 670 O O . ILE A 1 86 ? 5.054 7.305 4.779 1.00 93.25 86 ILE A O 1
ATOM 674 N N . ARG A 1 87 ? 4.469 8.430 2.936 1.00 93.25 87 ARG A N 1
ATOM 675 C CA . ARG A 1 87 ? 5.854 8.622 2.490 1.00 93.25 87 ARG A CA 1
ATOM 676 C C . ARG A 1 87 ? 6.677 9.404 3.509 1.00 93.25 87 ARG A C 1
ATOM 678 O O . ARG A 1 87 ? 7.827 9.059 3.767 1.00 93.25 87 ARG A O 1
ATOM 685 N N . LYS A 1 88 ? 6.105 10.473 4.069 1.00 93.50 88 LYS A N 1
ATOM 686 C CA . LYS A 1 88 ? 6.780 11.294 5.078 1.00 93.50 88 LYS A CA 1
ATOM 687 C C . LYS A 1 88 ? 7.166 10.456 6.296 1.00 93.50 88 LYS A C 1
ATOM 689 O O . LYS A 1 88 ? 8.297 10.573 6.755 1.00 93.50 88 LYS A O 1
ATOM 694 N N . GLU A 1 89 ? 6.264 9.609 6.780 1.00 92.69 89 GLU A N 1
ATOM 695 C CA . GLU A 1 89 ? 6.531 8.720 7.914 1.00 92.69 89 GLU A CA 1
ATOM 696 C C . GLU A 1 89 ? 7.522 7.608 7.543 1.00 92.69 89 GLU A C 1
ATOM 698 O O . GLU A 1 89 ? 8.489 7.379 8.264 1.00 92.69 89 GLU A O 1
ATOM 703 N N . ALA A 1 90 ? 7.387 6.997 6.365 1.00 92.50 90 ALA A N 1
ATOM 704 C CA . ALA A 1 90 ? 8.293 5.946 5.895 1.00 92.50 90 ALA A CA 1
ATOM 705 C C . ALA A 1 90 ? 9.751 6.414 5.742 1.00 92.50 90 ALA A C 1
ATOM 707 O O . ALA A 1 90 ? 10.674 5.619 5.917 1.00 92.50 90 ALA A O 1
ATOM 708 N N . LEU A 1 91 ? 9.977 7.690 5.415 1.00 92.25 91 LEU A N 1
ATOM 709 C CA . LEU A 1 91 ? 11.319 8.275 5.321 1.00 92.25 91 LEU A CA 1
ATOM 710 C C . LEU A 1 91 ? 11.955 8.559 6.688 1.00 92.25 91 LEU A C 1
ATOM 712 O O . LEU A 1 91 ? 13.176 8.659 6.769 1.00 92.25 91 LEU A O 1
ATOM 716 N N . GLN A 1 92 ? 11.147 8.706 7.740 1.00 93.56 92 GLN A N 1
ATOM 717 C CA . GLN A 1 92 ? 11.623 8.902 9.115 1.00 93.56 92 GLN A CA 1
ATOM 718 C C . GLN A 1 92 ? 11.920 7.576 9.821 1.00 93.56 92 GLN A C 1
ATOM 720 O O . GLN A 1 92 ? 12.649 7.556 10.809 1.00 93.56 92 GLN A O 1
ATOM 725 N N . LEU A 1 93 ? 11.345 6.482 9.322 1.00 92.25 93 LEU A N 1
ATOM 726 C CA . LEU A 1 93 ? 11.490 5.148 9.881 1.00 92.25 93 LEU A CA 1
ATOM 727 C C . LEU A 1 93 ? 12.661 4.388 9.249 1.00 92.25 93 LEU A C 1
ATOM 729 O O . LEU A 1 93 ? 12.970 4.513 8.057 1.00 92.25 93 LEU A O 1
ATOM 733 N N . GLU A 1 94 ? 13.273 3.531 10.061 1.00 90.94 94 GLU A N 1
ATOM 734 C CA . GLU A 1 94 ? 14.270 2.568 9.606 1.00 90.94 94 GLU A CA 1
ATOM 735 C C . GLU A 1 94 ? 13.680 1.626 8.539 1.00 90.94 94 GLU A C 1
ATOM 737 O O . GLU A 1 94 ? 12.497 1.282 8.605 1.00 90.94 94 GLU A O 1
ATOM 742 N N . PRO A 1 95 ? 14.475 1.135 7.568 1.00 87.31 95 PRO A N 1
ATOM 743 C CA . PRO A 1 95 ? 13.969 0.335 6.447 1.00 87.31 95 PRO A CA 1
ATOM 744 C C . PRO A 1 95 ? 13.088 -0.861 6.838 1.00 87.31 95 PRO A C 1
ATOM 746 O O . PRO A 1 95 ? 12.145 -1.188 6.121 1.00 87.31 95 PRO A O 1
ATOM 749 N N . HIS A 1 96 ? 13.371 -1.494 7.978 1.00 88.94 96 HIS A N 1
ATOM 750 C CA . HIS A 1 96 ? 12.641 -2.659 8.481 1.00 88.94 96 HIS A CA 1
ATOM 751 C C . HIS A 1 96 ? 11.301 -2.301 9.149 1.00 88.94 96 HIS A C 1
ATOM 753 O O . HIS A 1 96 ? 10.383 -3.121 9.163 1.00 88.94 96 HIS A O 1
ATOM 759 N N . SER A 1 97 ? 11.153 -1.079 9.666 1.00 91.44 97 SER A N 1
ATOM 760 C CA . SER A 1 97 ? 9.947 -0.603 10.356 1.00 91.44 97 SER A CA 1
ATOM 761 C C . SER A 1 97 ? 9.036 0.252 9.472 1.00 91.44 97 SER A C 1
ATOM 763 O O . SER A 1 97 ? 7.959 0.651 9.907 1.00 91.44 97 SER A O 1
ATOM 765 N N . ARG A 1 98 ? 9.398 0.474 8.199 1.00 92.88 98 ARG A N 1
ATOM 766 C CA . ARG A 1 98 ? 8.603 1.265 7.237 1.00 92.88 98 ARG A CA 1
ATOM 767 C C . ARG A 1 98 ? 7.181 0.767 7.018 1.00 92.88 98 ARG A C 1
ATOM 769 O O . ARG A 1 98 ? 6.336 1.556 6.608 1.00 92.88 98 ARG A O 1
ATOM 776 N N . HIS A 1 99 ? 6.902 -0.504 7.297 1.00 92.31 99 HIS A N 1
ATOM 777 C CA . HIS A 1 99 ? 5.545 -1.040 7.241 1.00 92.31 99 HIS A CA 1
ATOM 778 C C . HIS A 1 99 ? 4.584 -0.253 8.150 1.00 92.31 99 HIS A C 1
ATOM 780 O O . HIS A 1 99 ? 3.457 -0.001 7.737 1.00 92.31 99 HIS A O 1
ATOM 786 N N . HIS A 1 100 ? 5.042 0.250 9.305 1.00 93.25 100 HIS A N 1
ATOM 787 C CA . HIS A 1 100 ? 4.223 1.070 10.205 1.00 93.25 100 HIS A CA 1
ATOM 788 C C . HIS A 1 100 ? 3.711 2.363 9.564 1.00 93.25 100 HIS A C 1
ATOM 790 O O . HIS A 1 100 ? 2.643 2.837 9.931 1.00 93.25 100 HIS A O 1
ATOM 796 N N . ALA A 1 101 ? 4.394 2.902 8.550 1.00 93.75 101 ALA A N 1
ATOM 797 C CA . ALA A 1 101 ? 3.922 4.094 7.848 1.00 93.75 101 ALA A CA 1
ATOM 798 C C . ALA A 1 101 ? 2.579 3.874 7.127 1.00 93.75 101 ALA A C 1
ATOM 800 O O . ALA A 1 101 ? 1.865 4.830 6.838 1.00 93.75 101 ALA A O 1
ATOM 801 N N . LEU A 1 102 ? 2.214 2.622 6.827 1.00 92.50 102 LEU A N 1
ATOM 802 C CA . LEU A 1 102 ? 0.911 2.290 6.247 1.00 92.50 102 LEU A CA 1
ATOM 803 C C . LEU A 1 102 ? -0.221 2.370 7.284 1.00 92.50 102 LEU A C 1
ATOM 805 O O . LEU A 1 102 ? -1.376 2.527 6.899 1.00 92.50 102 LEU A O 1
ATOM 809 N N . GLU A 1 103 ? 0.084 2.306 8.582 1.00 94.19 103 GLU A N 1
ATOM 810 C CA . GLU A 1 103 ? -0.909 2.362 9.672 1.00 94.19 103 GLU A CA 1
ATOM 811 C C . GLU A 1 103 ? -1.548 3.747 9.826 1.00 94.19 103 GLU A C 1
ATOM 813 O O . GLU A 1 103 ? -2.598 3.885 10.451 1.00 94.19 103 GLU A O 1
ATOM 818 N N . VAL A 1 104 ? -0.971 4.762 9.176 1.00 92.56 104 VAL A N 1
ATO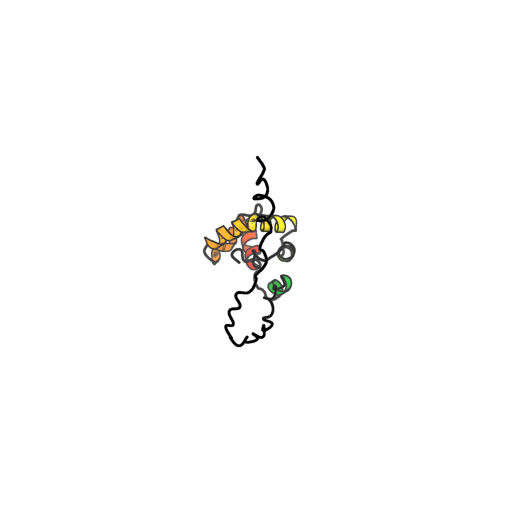M 819 C CA . VAL A 1 104 ? -1.574 6.091 8.991 1.00 92.56 104 VAL A CA 1
ATOM 820 C C . VAL A 1 104 ? -2.957 5.999 8.351 1.00 92.56 104 VAL A C 1
ATOM 822 O O . VAL A 1 104 ? -3.846 6.799 8.644 1.00 92.56 104 VAL A O 1
ATOM 825 N N . VAL A 1 105 ? -3.152 5.030 7.455 1.00 91.81 105 VAL A N 1
ATOM 826 C CA . VAL A 1 105 ? -4.418 4.858 6.750 1.00 91.81 105 VAL A CA 1
ATOM 827 C C . VAL A 1 105 ? -5.426 4.208 7.683 1.00 91.81 105 VAL A C 1
ATOM 829 O O . VAL A 1 105 ? -5.252 3.074 8.134 1.00 91.81 105 VAL A O 1
ATOM 832 N N . HIS A 1 106 ? -6.540 4.897 7.918 1.00 89.81 106 HIS A N 1
ATOM 833 C CA . HIS A 1 106 ? -7.593 4.386 8.782 1.00 89.81 106 HIS A CA 1
ATOM 834 C C . HIS A 1 106 ? -8.105 3.009 8.316 1.00 89.81 106 HIS A C 1
ATOM 836 O O . HIS A 1 106 ? -8.637 2.853 7.210 1.00 89.81 106 HIS A O 1
ATOM 842 N N . GLY A 1 107 ? -7.967 2.014 9.196 1.00 87.25 107 GLY A N 1
ATOM 843 C CA . GLY A 1 107 ? -8.315 0.616 8.934 1.00 87.25 107 GLY A CA 1
ATOM 844 C C . GLY A 1 107 ? -7.126 -0.282 8.569 1.00 87.25 107 GLY A C 1
ATOM 845 O O . GLY A 1 107 ? -7.322 -1.488 8.402 1.00 87.25 107 GLY A O 1
ATOM 846 N N . ILE A 1 108 ? -5.905 0.255 8.458 1.00 90.12 108 ILE A N 1
ATOM 847 C CA . ILE A 1 108 ? -4.674 -0.540 8.378 1.00 90.12 108 ILE A CA 1
ATOM 848 C C . ILE A 1 108 ? -4.132 -0.744 9.791 1.00 90.12 108 ILE A C 1
ATOM 850 O O . ILE A 1 108 ? -3.525 0.141 10.377 1.00 90.12 108 ILE A O 1
ATOM 854 N N . GLY A 1 109 ? -4.370 -1.932 10.343 1.00 91.62 109 GLY A N 1
ATOM 855 C CA . GLY A 1 109 ? -3.724 -2.366 11.581 1.00 91.62 109 GLY A CA 1
ATOM 856 C C . GLY A 1 109 ? -2.346 -2.997 11.336 1.00 91.62 109 GLY A C 1
ATOM 857 O O . GLY A 1 109 ? -2.014 -3.306 10.188 1.00 91.62 109 GLY A O 1
ATOM 858 N N . PRO A 1 110 ? -1.595 -3.319 12.403 1.00 91.62 110 PRO A N 1
ATOM 859 C CA . PRO A 1 110 ? -0.217 -3.823 12.321 1.00 91.62 110 PRO A CA 1
ATOM 860 C C . PRO A 1 110 ? -0.079 -5.127 11.523 1.00 91.62 110 PRO A C 1
ATOM 862 O O . PRO A 1 110 ? 0.889 -5.349 10.803 1.00 91.62 110 PRO A O 1
ATOM 865 N N . LYS A 1 111 ? -1.086 -6.006 11.585 1.00 91.88 111 LYS A N 1
ATOM 866 C CA . LYS A 1 111 ? -1.091 -7.236 10.779 1.00 91.88 111 LYS A CA 1
ATOM 867 C C . LYS A 1 111 ? -1.225 -6.939 9.282 1.00 91.88 111 LYS A C 1
ATOM 869 O O . LYS A 1 111 ? -0.578 -7.586 8.466 1.00 91.88 111 LYS A O 1
ATOM 874 N N . LYS A 1 112 ? -2.081 -5.976 8.924 1.00 91.19 112 LYS A N 1
ATOM 875 C CA . LYS A 1 112 ? -2.347 -5.611 7.528 1.00 91.19 112 LYS A CA 1
ATOM 876 C C . LYS A 1 112 ? -1.202 -4.775 6.959 1.00 91.19 112 LYS A C 1
ATOM 878 O O . LYS A 1 112 ? -0.842 -4.974 5.808 1.00 91.19 112 LYS A O 1
ATOM 883 N N . SER A 1 113 ? -0.603 -3.892 7.759 1.00 92.81 113 SER A N 1
ATOM 884 C CA . SER A 1 113 ? 0.558 -3.096 7.353 1.00 92.81 113 SER A CA 1
ATOM 885 C C . SER A 1 113 ? 1.740 -3.988 6.969 1.00 92.81 113 SER A C 1
ATOM 887 O O . SER A 1 113 ? 2.343 -3.7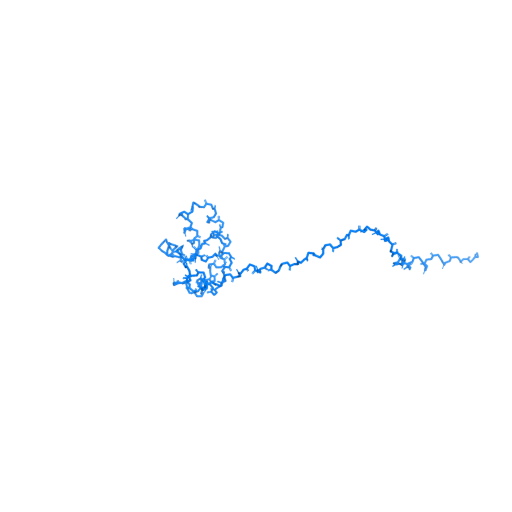88 5.917 1.00 92.81 113 SER A O 1
ATOM 889 N N . LEU A 1 114 ? 2.001 -5.034 7.758 1.00 92.75 114 LEU A N 1
ATOM 890 C CA . LEU A 1 114 ? 3.064 -5.997 7.489 1.00 92.75 114 LEU A CA 1
ATOM 891 C C . LEU A 1 114 ? 2.807 -6.814 6.212 1.00 92.75 114 LEU A C 1
ATOM 893 O O . LEU A 1 114 ? 3.707 -6.937 5.389 1.00 92.75 114 LEU A O 1
ATOM 897 N N . GLN A 1 115 ? 1.573 -7.287 6.001 1.00 91.81 115 GLN A N 1
ATOM 898 C CA . GLN A 1 115 ? 1.179 -7.985 4.765 1.00 91.81 115 GLN A CA 1
ATOM 899 C C . GLN A 1 115 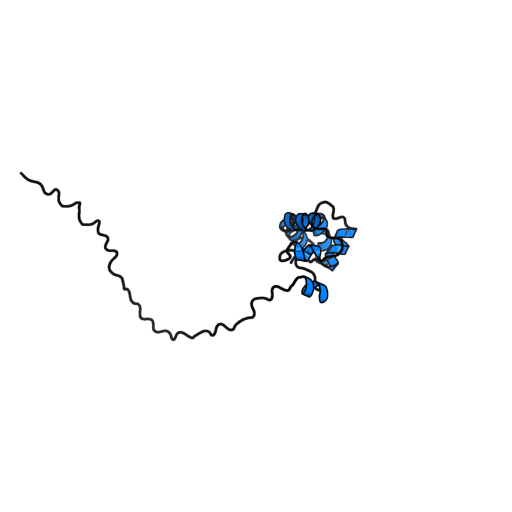? 1.320 -7.092 3.527 1.00 91.81 115 GLN A C 1
ATOM 901 O O . GLN A 1 115 ? 1.873 -7.499 2.511 1.00 91.81 115 GLN A O 1
ATOM 906 N N . LEU A 1 116 ? 0.848 -5.847 3.607 1.00 91.00 116 LEU A N 1
ATOM 907 C CA . LEU A 1 116 ? 0.925 -4.908 2.491 1.00 91.00 116 LEU A CA 1
ATOM 908 C C . LEU A 1 116 ? 2.367 -4.511 2.170 1.00 91.00 116 LEU A C 1
ATOM 910 O O . LEU A 1 116 ? 2.695 -4.310 1.004 1.00 91.00 116 LEU A O 1
ATOM 914 N N . PHE A 1 117 ? 3.240 -4.450 3.175 1.00 91.81 117 PHE A N 1
ATOM 915 C CA . PHE A 1 117 ? 4.654 -4.144 2.983 1.00 91.81 117 PHE A CA 1
ATOM 916 C C . PHE A 1 117 ? 5.405 -5.205 2.169 1.00 91.81 117 PHE A C 1
ATOM 918 O O . PHE A 1 117 ? 6.468 -4.905 1.626 1.00 91.81 117 PHE A O 1
ATOM 925 N N . GLU A 1 118 ? 4.885 -6.428 2.043 1.00 90.44 118 GLU A N 1
ATOM 926 C CA . GLU A 1 118 ? 5.463 -7.441 1.150 1.00 90.44 118 GLU A CA 1
ATOM 927 C C . GLU A 1 118 ? 5.330 -7.036 -0.322 1.00 90.44 118 GLU A C 1
ATOM 929 O O . GLU A 1 118 ? 6.231 -7.304 -1.109 1.00 90.44 118 GLU A O 1
ATOM 934 N N . SER A 1 119 ? 4.246 -6.336 -0.671 1.00 90.44 119 SER A N 1
ATOM 935 C CA . SER A 1 119 ? 3.912 -5.961 -2.051 1.00 90.44 119 SER A CA 1
ATOM 936 C C . SER A 1 119 ? 4.077 -4.470 -2.348 1.00 90.44 119 SER A C 1
ATOM 938 O O . SER A 1 119 ? 4.138 -4.093 -3.512 1.00 90.44 119 SER A O 1
ATOM 940 N N . ILE A 1 120 ? 4.139 -3.609 -1.327 1.00 89.88 120 ILE A N 1
ATOM 941 C CA . ILE A 1 120 ? 4.154 -2.146 -1.467 1.00 89.88 120 ILE A CA 1
ATOM 942 C C . ILE A 1 120 ? 5.372 -1.569 -0.747 1.00 89.88 120 ILE A C 1
ATOM 944 O O . ILE A 1 120 ? 5.626 -1.869 0.421 1.00 89.88 120 ILE A O 1
ATOM 948 N N . ASP A 1 121 ? 6.104 -0.693 -1.431 1.00 90.12 121 ASP A N 1
ATOM 949 C CA . ASP A 1 121 ? 7.143 0.137 -0.831 1.00 90.12 121 ASP A CA 1
ATOM 950 C C . ASP A 1 121 ? 6.569 1.530 -0.508 1.00 90.12 121 ASP A C 1
ATOM 952 O O . ASP A 1 121 ? 6.286 2.301 -1.426 1.00 90.12 121 ASP A O 1
ATOM 956 N N . PRO A 1 122 ? 6.385 1.880 0.779 1.00 86.69 122 PRO A N 1
ATOM 957 C CA . PRO A 1 122 ? 5.810 3.162 1.181 1.00 86.69 122 PRO A CA 1
ATOM 958 C C . PRO A 1 122 ? 6.769 4.354 1.010 1.00 86.69 122 PRO A C 1
ATOM 960 O O . PRO A 1 122 ? 6.323 5.501 1.061 1.00 86.69 122 PRO A O 1
ATOM 963 N N . ALA A 1 123 ? 8.076 4.121 0.834 1.00 86.56 123 ALA A N 1
ATOM 964 C CA . ALA A 1 123 ? 9.067 5.191 0.678 1.00 86.56 123 ALA A CA 1
ATOM 965 C C . ALA A 1 123 ? 9.322 5.572 -0.792 1.00 86.56 123 ALA A C 1
ATOM 967 O O . ALA A 1 123 ? 9.717 6.716 -1.065 1.00 86.56 123 ALA A O 1
ATOM 968 N N . ARG A 1 124 ? 9.117 4.620 -1.712 1.00 81.12 124 ARG A N 1
ATOM 969 C CA . ARG A 1 124 ? 9.241 4.795 -3.167 1.00 81.12 124 ARG A CA 1
ATOM 970 C C . ARG A 1 124 ? 7.921 5.184 -3.798 1.00 81.12 124 ARG A C 1
ATOM 972 O O . ARG A 1 124 ? 7.996 5.938 -4.782 1.00 81.12 124 ARG A O 1
#

Secondary structure (DSSP, 8-state):
------SSSSS-S-------------------------------HHHHHHTTPPEETTT--HHHHHTSTT--HHHHHHHHHTHHHHHHHHHHS-TTTGGGGGGGSTT--HHHHHHHHHHEES--

Radius of gyration: 30.02 Å; chains: 1; bounding box: 42×94×49 Å

pLDDT: mean 74.22, std 20.93, range [37.5, 94.19]